Protein AF-A0A960S2S1-F1 (afdb_monomer)

Radius of gyration: 16.64 Å; Cα contacts (8 Å, |Δi|>4): 24; chains: 1; bounding box: 41×27×41 Å

pLDDT: mean 89.81, std 8.43, range [49.28, 97.81]

Foldseek 3Di:
DPCVVVLCCLVVDPPQCSVVVNDCVVVVVLVVQLCVQCVVVVDDPDPVRSVVSSVVSVVV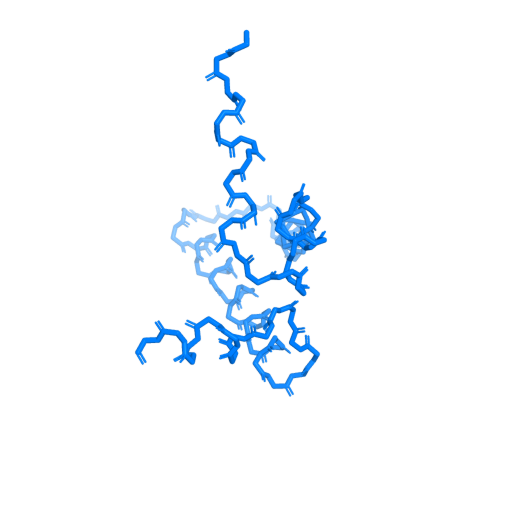VVCCLVPHVPPDDCVVVVVVD

Solvent-accessible surface area (backbone atoms only — not comparable to full-atom values): 5067 Å² total; per-residue (Å²): 137,86,60,59,67,72,69,52,52,48,71,80,49,61,78,90,45,33,79,59,66,74,42,64,62,63,60,52,52,51,53,50,50,51,56,58,68,47,57,79,53,85,70,66,98,42,71,68,61,48,48,54,53,53,52,52,54,51,50,54,55,48,50,44,32,73,76,56,75,55,83,70,80,60,63,77,72,61,66,81,106

Sequence (81 aa):
EENIDEGLTVYQFPKEHWKKIRTSNGAERVNREIKRRTRVAVLFPNAESALRLVTGIIIEIHEEWITGRRYLDMNPLLRDK

Structure (mmCIF, N/CA/C/O backbone):
data_AF-A0A960S2S1-F1
#
_entry.id   AF-A0A960S2S1-F1
#
loop_
_atom_site.group_PDB
_atom_site.id
_atom_site.type_symbol
_atom_site.label_atom_id
_atom_site.label_alt_id
_atom_site.label_comp_id
_atom_site.label_asym_id
_atom_site.label_entity_id
_atom_site.label_seq_id
_atom_site.pdbx_PDB_ins_code
_atom_site.Cartn_x
_atom_site.Cartn_y
_atom_site.Cartn_z
_atom_site.occupancy
_atom_site.B_iso_or_equiv
_atom_site.auth_seq_id
_atom_site.auth_comp_id
_atom_site.auth_asym_id
_atom_site.auth_atom_id
_atom_site.pdbx_PDB_model_num
ATOM 1 N N . GLU A 1 1 ? 29.416 -0.381 5.119 1.00 60.38 1 GLU A N 1
ATOM 2 C CA . GLU A 1 1 ? 28.854 -0.688 3.788 1.00 60.38 1 GLU A CA 1
ATOM 3 C C . GLU A 1 1 ? 28.291 -2.104 3.783 1.00 60.38 1 GLU A C 1
ATOM 5 O O . GLU A 1 1 ? 28.815 -2.975 3.116 1.00 60.38 1 GLU A O 1
ATOM 10 N N . GLU A 1 2 ? 27.256 -2.366 4.582 1.00 80.62 2 GLU A N 1
ATOM 11 C CA . GLU A 1 2 ? 26.701 -3.729 4.692 1.00 80.62 2 GLU A CA 1
ATOM 12 C C . GLU A 1 2 ? 25.429 -3.920 3.863 1.00 80.62 2 GLU A C 1
ATOM 14 O O . GLU A 1 2 ? 25.088 -5.046 3.560 1.00 80.62 2 GLU A O 1
ATOM 19 N N . ASN A 1 3 ? 24.753 -2.829 3.473 1.00 81.81 3 ASN A N 1
ATOM 20 C CA . ASN A 1 3 ? 23.452 -2.876 2.791 1.00 81.81 3 ASN A CA 1
ATOM 21 C C . ASN A 1 3 ? 23.511 -2.473 1.300 1.00 81.81 3 ASN A C 1
ATOM 23 O O . ASN A 1 3 ? 22.534 -1.971 0.734 1.00 81.81 3 ASN A O 1
ATOM 27 N N . ILE A 1 4 ? 24.691 -2.558 0.675 1.00 83.38 4 ILE A N 1
ATOM 28 C CA . ILE A 1 4 ? 24.860 -2.148 -0.729 1.00 83.38 4 ILE A CA 1
ATOM 29 C C . ILE A 1 4 ? 24.038 -3.062 -1.639 1.00 83.38 4 ILE A C 1
ATOM 31 O O . ILE A 1 4 ? 23.307 -2.569 -2.497 1.00 83.38 4 ILE A O 1
ATOM 35 N N . ASP A 1 5 ? 24.125 -4.372 -1.425 1.00 84.38 5 ASP A N 1
ATOM 36 C CA . ASP A 1 5 ? 23.467 -5.369 -2.266 1.00 84.38 5 ASP A CA 1
ATOM 37 C C . ASP A 1 5 ? 21.937 -5.230 -2.206 1.00 84.38 5 ASP A C 1
ATOM 39 O O . ASP A 1 5 ? 21.263 -5.230 -3.241 1.00 84.38 5 ASP A O 1
ATOM 43 N N . GLU A 1 6 ? 21.383 -4.977 -1.019 1.00 85.62 6 GLU A N 1
ATOM 44 C CA . GLU A 1 6 ? 19.966 -4.681 -0.807 1.00 85.62 6 GLU A CA 1
ATOM 45 C C . GLU A 1 6 ? 19.547 -3.409 -1.548 1.00 85.62 6 GLU A C 1
ATOM 47 O O . GLU A 1 6 ? 18.492 -3.386 -2.183 1.00 85.62 6 GLU A O 1
ATOM 52 N N . GLY A 1 7 ? 20.378 -2.363 -1.537 1.00 83.69 7 GLY A N 1
ATOM 53 C CA . GLY A 1 7 ? 20.117 -1.117 -2.263 1.00 83.69 7 GLY A CA 1
ATOM 54 C C . GLY A 1 7 ? 20.086 -1.278 -3.789 1.00 83.69 7 GLY A C 1
ATOM 55 O O . GLY A 1 7 ? 19.405 -0.512 -4.479 1.00 83.69 7 GLY A O 1
ATOM 56 N N . LEU A 1 8 ? 20.783 -2.282 -4.327 1.00 89.81 8 LEU A N 1
ATOM 57 C CA . LEU A 1 8 ? 20.873 -2.554 -5.764 1.00 89.81 8 LEU A CA 1
ATOM 58 C C . LEU A 1 8 ? 19.783 -3.510 -6.280 1.00 89.81 8 LEU A C 1
ATOM 60 O O . LEU A 1 8 ? 19.596 -3.612 -7.494 1.00 89.81 8 LEU A O 1
ATOM 64 N N . THR A 1 9 ? 18.999 -4.150 -5.404 1.00 90.62 9 THR A N 1
ATOM 65 C CA . THR A 1 9 ? 17.906 -5.066 -5.807 1.00 90.62 9 THR A CA 1
ATOM 66 C C . THR A 1 9 ? 16.878 -4.434 -6.748 1.00 90.62 9 THR A C 1
ATOM 68 O O . THR A 1 9 ? 16.263 -5.135 -7.549 1.00 90.62 9 THR A O 1
ATOM 71 N N . VAL A 1 10 ? 16.729 -3.104 -6.741 1.00 91.19 10 VAL A N 1
ATOM 72 C CA . VAL A 1 10 ? 15.845 -2.386 -7.675 1.00 91.19 10 VAL A CA 1
ATOM 73 C C . VAL A 1 10 ? 16.150 -2.687 -9.148 1.00 91.19 10 VAL A C 1
ATOM 75 O O . VAL A 1 10 ? 15.235 -2.682 -9.973 1.00 91.19 10 VAL A O 1
ATOM 78 N N . TYR A 1 11 ? 17.405 -2.995 -9.481 1.00 91.31 11 TYR A N 1
ATOM 79 C CA . TYR A 1 11 ? 17.829 -3.283 -10.851 1.00 91.31 11 TYR A CA 1
ATOM 80 C C . TYR A 1 11 ? 17.376 -4.656 -11.365 1.00 91.31 11 TYR A C 1
ATOM 82 O O . TYR A 1 11 ? 17.450 -4.894 -12.567 1.00 91.31 11 TYR A O 1
ATOM 90 N N . GLN A 1 12 ? 16.856 -5.526 -10.492 1.00 91.31 12 GLN A N 1
ATOM 91 C CA . GLN A 1 12 ? 16.251 -6.808 -10.875 1.00 91.31 12 GLN A CA 1
ATOM 92 C C . GLN A 1 12 ? 14.841 -6.647 -11.469 1.00 91.31 12 GLN A C 1
ATOM 94 O O . GLN A 1 12 ? 14.304 -7.582 -12.055 1.00 91.31 12 GLN A O 1
ATOM 99 N N . PHE A 1 13 ? 14.227 -5.469 -11.330 1.00 90.75 13 PHE A N 1
ATOM 100 C CA . PHE A 1 13 ? 12.909 -5.172 -11.890 1.00 90.75 13 PHE A CA 1
ATOM 101 C C . PHE A 1 13 ? 13.026 -4.551 -13.296 1.00 90.75 13 PHE A C 1
ATOM 103 O O . PHE A 1 13 ? 14.077 -4.019 -13.653 1.00 90.75 13 PHE A O 1
ATOM 110 N N . PRO A 1 14 ? 11.945 -4.524 -14.094 1.00 92.88 14 PRO A N 1
ATOM 111 C CA . PRO A 1 14 ? 11.887 -3.772 -15.345 1.00 92.88 14 PRO A CA 1
ATOM 112 C C . PRO A 1 14 ? 12.254 -2.295 -15.145 1.00 92.88 14 PRO A C 1
ATOM 114 O O . PRO A 1 14 ? 11.848 -1.671 -14.159 1.00 92.88 14 PRO A O 1
ATOM 117 N N . LYS A 1 15 ? 12.979 -1.703 -16.106 1.00 91.31 15 LYS A N 1
ATOM 118 C CA . LYS A 1 15 ? 13.453 -0.301 -16.042 1.00 91.31 15 LYS A CA 1
ATOM 119 C C . LYS A 1 15 ? 12.337 0.709 -15.766 1.00 91.31 15 LYS A C 1
ATOM 121 O O . LYS A 1 15 ? 12.543 1.700 -15.067 1.00 91.31 15 LYS A O 1
ATOM 126 N N . GLU A 1 16 ? 11.144 0.432 -16.278 1.00 90.81 16 GLU A N 1
ATOM 127 C CA . GLU A 1 16 ? 9.930 1.234 -16.091 1.00 90.81 16 GLU A CA 1
ATOM 128 C C . GLU A 1 16 ? 9.523 1.358 -14.610 1.00 90.81 16 GLU A C 1
ATOM 130 O O . GLU A 1 16 ? 8.881 2.335 -14.211 1.00 90.81 16 GLU A O 1
ATOM 135 N N . HIS A 1 17 ? 9.924 0.400 -13.769 1.00 91.75 17 HIS A N 1
ATOM 136 C CA . HIS A 1 17 ? 9.571 0.341 -12.350 1.00 91.75 17 HIS A CA 1
ATOM 137 C C . HIS A 1 17 ? 10.605 0.977 -11.428 1.00 91.75 17 HIS A C 1
ATOM 139 O O . HIS A 1 17 ? 10.249 1.395 -10.321 1.00 91.75 17 HIS A O 1
ATOM 145 N N . TRP A 1 18 ? 11.856 1.126 -11.870 1.00 92.88 18 TRP A N 1
ATOM 146 C CA . TRP A 1 18 ? 12.966 1.559 -11.014 1.00 92.88 18 TRP A CA 1
ATOM 147 C C . TRP A 1 18 ? 12.674 2.864 -10.282 1.00 92.88 18 TRP A C 1
ATOM 149 O O . TRP A 1 18 ? 12.895 2.968 -9.079 1.00 92.88 18 TRP A O 1
ATOM 159 N N . LYS A 1 19 ? 12.107 3.860 -10.976 1.00 90.25 19 LYS A N 1
ATOM 160 C CA . LYS A 1 19 ? 11.801 5.170 -10.378 1.00 90.25 19 LYS A CA 1
ATOM 161 C C . LYS A 1 19 ? 10.825 5.068 -9.202 1.00 90.25 19 LYS A C 1
ATOM 163 O O . LYS A 1 19 ? 10.930 5.868 -8.277 1.00 90.25 19 LYS A O 1
ATOM 168 N N . LYS A 1 20 ? 9.878 4.129 -9.253 1.00 90.12 20 LYS A N 1
ATOM 169 C CA . LYS A 1 20 ? 8.855 3.942 -8.217 1.00 90.12 20 LYS A CA 1
ATOM 170 C C . LYS A 1 20 ? 9.369 3.058 -7.081 1.00 90.12 20 LYS A C 1
ATOM 172 O O . LYS A 1 20 ? 9.137 3.399 -5.929 1.00 90.12 20 LYS A O 1
ATOM 177 N N . ILE A 1 21 ? 10.110 1.994 -7.404 1.00 91.19 21 ILE A N 1
ATOM 178 C CA . ILE A 1 21 ? 10.651 1.030 -6.430 1.00 91.19 21 ILE A CA 1
ATOM 179 C C . ILE A 1 21 ? 11.824 1.614 -5.631 1.00 91.19 21 ILE A C 1
ATOM 181 O O . ILE A 1 21 ? 11.906 1.392 -4.430 1.00 91.19 21 ILE A O 1
ATOM 185 N N . ARG A 1 22 ? 12.692 2.434 -6.243 1.00 90.75 22 ARG A N 1
ATOM 186 C CA . ARG A 1 22 ? 13.871 3.015 -5.566 1.00 90.75 22 ARG A CA 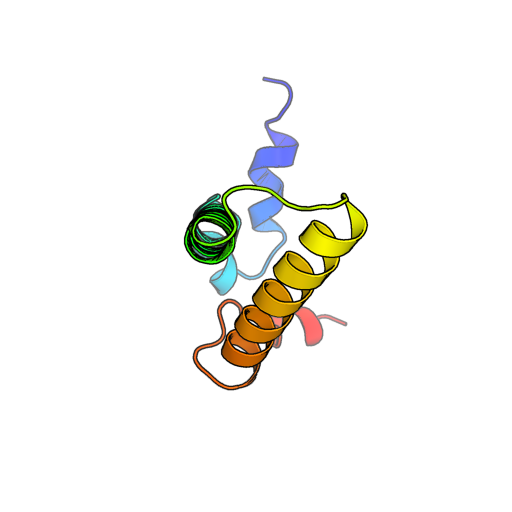1
ATOM 187 C C . ARG A 1 22 ? 13.549 4.010 -4.440 1.00 90.75 22 ARG A C 1
ATOM 189 O O . ARG A 1 22 ? 14.467 4.576 -3.857 1.00 90.75 22 ARG A O 1
ATOM 196 N N . THR A 1 23 ? 12.277 4.346 -4.221 1.00 89.69 23 THR A N 1
ATOM 197 C CA . THR A 1 23 ? 11.858 5.374 -3.257 1.00 89.69 23 THR A CA 1
ATOM 198 C C . THR A 1 23 ? 10.746 4.861 -2.355 1.00 89.69 23 THR A C 1
ATOM 200 O O . THR A 1 23 ? 9.869 4.129 -2.805 1.00 89.69 23 THR A O 1
ATOM 203 N N . SER A 1 24 ? 10.691 5.359 -1.123 1.00 91.88 24 SER A N 1
ATOM 204 C CA . SER A 1 24 ? 9.616 5.101 -0.156 1.00 91.88 24 SER A CA 1
ATOM 205 C C . SER A 1 24 ? 8.300 5.833 -0.463 1.00 91.88 24 SER A C 1
ATOM 207 O O . SER A 1 24 ? 7.309 5.622 0.234 1.00 91.88 24 SER A O 1
ATOM 209 N N . ASN A 1 25 ? 8.242 6.656 -1.519 1.00 91.25 25 ASN A N 1
ATOM 210 C CA . ASN A 1 25 ? 7.105 7.530 -1.842 1.00 91.25 25 ASN A CA 1
ATOM 211 C C . ASN A 1 25 ? 5.749 6.804 -1.880 1.00 91.25 25 ASN A C 1
ATOM 213 O O . ASN A 1 25 ? 4.734 7.356 -1.452 1.00 91.25 25 ASN A O 1
ATOM 217 N N . GLY A 1 26 ? 5.712 5.579 -2.415 1.00 90.94 26 GLY A N 1
ATOM 218 C CA . GLY A 1 26 ? 4.495 4.765 -2.461 1.00 90.94 26 GLY A CA 1
ATOM 219 C C . GLY A 1 26 ? 3.982 4.429 -1.061 1.00 90.94 26 GLY A C 1
ATOM 220 O O . GLY A 1 26 ? 2.836 4.741 -0.734 1.00 90.94 26 GLY A O 1
ATOM 221 N N . ALA A 1 27 ? 4.856 3.871 -0.222 1.00 92.88 27 ALA A N 1
ATOM 222 C CA . ALA A 1 27 ? 4.546 3.514 1.160 1.00 92.88 27 ALA A CA 1
ATOM 223 C C . ALA A 1 27 ? 4.210 4.748 2.010 1.00 92.88 27 ALA A C 1
ATOM 225 O O . ALA A 1 27 ? 3.232 4.744 2.754 1.00 92.88 27 ALA A O 1
ATOM 226 N N . GLU A 1 28 ? 4.956 5.843 1.860 1.00 96.12 28 GLU A N 1
ATOM 227 C CA . GLU A 1 28 ? 4.683 7.101 2.560 1.00 96.12 28 GLU A CA 1
ATOM 228 C C . GLU A 1 28 ? 3.314 7.684 2.207 1.00 96.12 28 GLU A C 1
ATOM 230 O O . GLU A 1 28 ? 2.606 8.170 3.092 1.00 96.12 28 GLU A O 1
ATOM 235 N N . ARG A 1 29 ? 2.911 7.620 0.931 1.00 94.06 29 ARG A N 1
ATOM 236 C CA . ARG A 1 29 ? 1.586 8.079 0.494 1.00 94.06 29 ARG A CA 1
ATOM 237 C C . ARG A 1 29 ? 0.471 7.239 1.116 1.00 94.06 29 ARG A C 1
ATOM 239 O O . ARG A 1 29 ? -0.489 7.819 1.614 1.00 94.06 29 ARG A O 1
ATOM 246 N N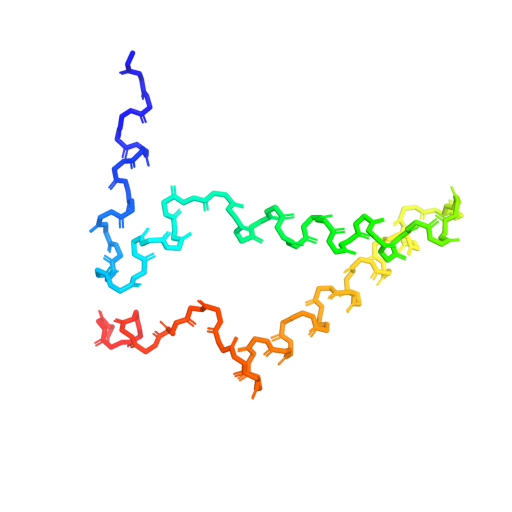 . VAL A 1 30 ? 0.617 5.912 1.134 1.00 95.06 30 VAL A N 1
ATOM 247 C CA . VAL A 1 30 ? -0.344 5.002 1.784 1.00 95.06 30 VAL A CA 1
ATOM 248 C C . VAL A 1 30 ? -0.415 5.275 3.289 1.00 95.06 30 VAL A C 1
ATOM 250 O O . VAL A 1 30 ? -1.499 5.495 3.823 1.00 95.06 30 VAL A O 1
ATOM 253 N N . ASN A 1 31 ? 0.730 5.379 3.967 1.00 96.50 31 ASN A N 1
ATOM 254 C CA . ASN A 1 31 ? 0.795 5.681 5.399 1.00 96.50 31 ASN A CA 1
ATOM 255 C C . ASN A 1 31 ? 0.164 7.033 5.745 1.00 96.50 31 ASN A C 1
ATOM 257 O O . ASN A 1 31 ? -0.499 7.168 6.775 1.00 96.50 31 ASN A O 1
ATOM 261 N N . ARG A 1 32 ? 0.350 8.046 4.892 1.00 96.62 32 ARG A N 1
ATOM 262 C CA . ARG A 1 32 ? -0.291 9.355 5.052 1.00 96.62 32 ARG A CA 1
ATOM 263 C C . ARG A 1 32 ? -1.809 9.243 4.952 1.00 96.62 32 ARG A C 1
ATOM 265 O O . ARG A 1 32 ? -2.502 9.873 5.746 1.00 96.62 32 ARG A O 1
ATOM 272 N N . GLU A 1 33 ? -2.313 8.439 4.022 1.00 95.50 33 GLU A N 1
ATOM 273 C CA . GLU A 1 33 ? -3.751 8.264 3.830 1.00 95.50 33 GLU A CA 1
ATOM 274 C C . GLU A 1 33 ? -4.402 7.479 4.970 1.00 95.50 33 GLU A C 1
ATOM 276 O O . GLU A 1 33 ? -5.443 7.902 5.477 1.00 95.50 33 GLU A O 1
ATOM 281 N N . ILE A 1 34 ? -3.741 6.424 5.456 1.00 95.94 34 ILE A N 1
ATOM 282 C CA . ILE A 1 34 ? -4.148 5.715 6.675 1.00 95.94 34 ILE A CA 1
ATOM 283 C C . ILE A 1 34 ? -4.234 6.709 7.832 1.00 95.94 34 ILE A C 1
ATOM 285 O O . ILE A 1 34 ? -5.309 6.884 8.397 1.00 95.94 34 ILE A O 1
ATOM 289 N N . LYS A 1 35 ? -3.149 7.444 8.122 1.00 95.31 35 LYS A N 1
ATOM 290 C CA . LYS A 1 35 ? -3.123 8.442 9.208 1.00 95.31 35 LYS A CA 1
ATOM 291 C C . LYS A 1 35 ? -4.218 9.498 9.062 1.00 95.31 35 LYS A C 1
ATOM 293 O O . LYS A 1 35 ? -4.800 9.915 10.058 1.00 95.31 35 LYS A O 1
ATOM 298 N N . ARG A 1 36 ? -4.499 9.955 7.837 1.00 95.94 36 ARG A N 1
ATOM 299 C CA . ARG A 1 36 ? -5.535 10.961 7.566 1.00 95.94 36 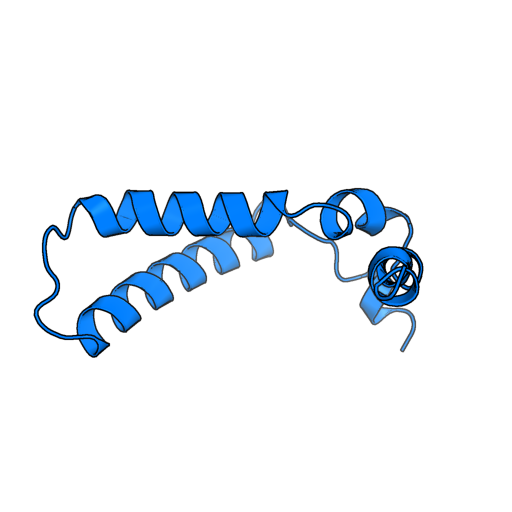AR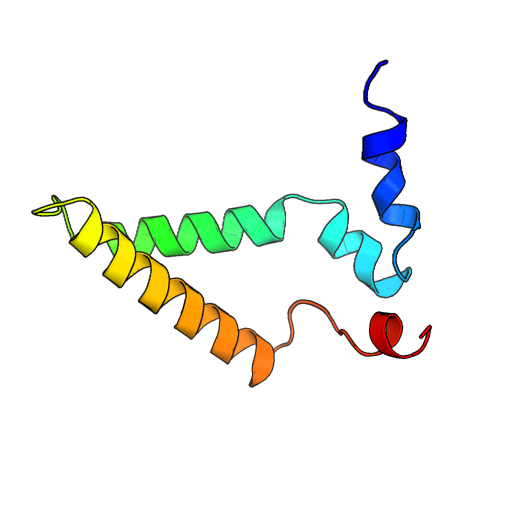G A CA 1
ATOM 300 C C . ARG A 1 36 ? -6.931 10.426 7.878 1.00 95.94 36 ARG A C 1
ATOM 302 O O . ARG A 1 36 ? -7.707 11.135 8.514 1.00 95.94 36 ARG A O 1
ATOM 309 N N . ARG A 1 37 ? -7.252 9.209 7.432 1.00 95.00 37 ARG A N 1
ATOM 310 C CA . ARG A 1 37 ? -8.586 8.607 7.581 1.00 95.00 37 ARG A CA 1
ATOM 311 C C . ARG A 1 37 ? -8.832 8.032 8.969 1.00 95.00 37 ARG A C 1
ATOM 313 O O . ARG A 1 37 ? -9.955 8.101 9.455 1.00 95.00 37 ARG A O 1
ATOM 320 N N . THR A 1 38 ? -7.795 7.554 9.651 1.00 94.94 38 THR A N 1
ATOM 321 C CA . THR A 1 38 ? -7.909 7.144 11.055 1.00 94.94 38 THR A CA 1
ATOM 322 C C . THR A 1 38 ? -7.977 8.336 12.006 1.00 94.94 38 THR A C 1
ATOM 324 O O . THR A 1 38 ? -8.447 8.166 13.120 1.00 94.94 38 THR A O 1
ATOM 327 N N . ARG A 1 39 ? -7.582 9.553 11.589 1.00 92.88 39 ARG A N 1
ATOM 328 C CA . ARG A 1 39 ? -7.591 10.755 12.450 1.00 92.88 39 ARG A CA 1
ATOM 329 C C . ARG A 1 39 ? -8.964 11.086 13.041 1.00 92.88 39 ARG A C 1
ATOM 331 O O . ARG A 1 39 ? -9.028 11.710 14.093 1.00 92.88 39 ARG A O 1
ATOM 338 N N . VAL A 1 40 ? -10.048 10.711 12.359 1.00 89.81 40 VAL A N 1
ATOM 339 C CA . VAL A 1 40 ? -11.422 10.947 12.841 1.00 89.81 40 VAL A CA 1
ATOM 340 C C . VAL A 1 40 ? -11.760 10.048 14.034 1.00 89.81 40 VAL A C 1
ATOM 342 O O . VAL A 1 40 ? -12.539 10.430 14.901 1.00 89.81 40 VAL A O 1
ATOM 345 N N . ALA A 1 41 ? -11.143 8.867 14.090 1.00 85.19 41 ALA A N 1
ATOM 346 C CA . ALA A 1 41 ? -11.237 7.936 15.196 1.00 85.19 41 ALA A CA 1
ATOM 347 C C . ALA A 1 41 ? -10.144 8.295 16.214 1.00 85.19 41 ALA A C 1
ATOM 349 O O . ALA A 1 41 ? -9.020 7.807 16.151 1.00 85.19 41 ALA A O 1
ATOM 350 N N . VAL A 1 42 ? -10.473 9.203 17.136 1.00 86.12 42 VAL A N 1
ATOM 351 C CA . VAL A 1 42 ? -9.557 9.678 18.193 1.00 86.12 42 VAL A CA 1
ATOM 352 C C . VAL A 1 42 ? -9.051 8.522 19.072 1.00 86.12 42 VAL A C 1
ATOM 354 O O . VAL A 1 42 ? -7.906 8.540 19.516 1.00 86.12 42 VAL A O 1
ATOM 357 N N . LEU A 1 43 ? -9.887 7.503 19.292 1.00 92.88 43 LEU A N 1
ATOM 358 C CA . LEU A 1 43 ? -9.559 6.280 20.021 1.00 92.88 43 LEU A CA 1
ATOM 359 C C . LEU A 1 43 ? -10.286 5.093 19.378 1.00 92.88 43 LEU A C 1
ATOM 361 O O . LEU A 1 43 ? -11.447 5.214 18.987 1.00 92.88 43 LEU A O 1
ATOM 365 N N . PHE A 1 44 ? -9.622 3.938 19.318 1.00 95.25 44 PHE A N 1
ATOM 366 C CA . PHE A 1 44 ? -10.256 2.681 18.927 1.00 95.25 44 PHE A CA 1
ATOM 367 C C . PHE A 1 44 ? -10.603 1.847 20.165 1.00 95.25 44 PHE A C 1
ATOM 369 O O . PHE A 1 44 ? -9.785 1.761 21.081 1.00 95.25 44 PHE A O 1
ATOM 376 N N . PRO A 1 45 ? -11.772 1.184 20.190 1.00 94.69 45 PRO A N 1
ATOM 377 C CA . PRO A 1 45 ? -12.193 0.368 21.330 1.00 94.69 45 PRO A CA 1
ATOM 378 C C . PRO A 1 45 ? -11.354 -0.909 21.506 1.00 94.69 45 PRO A C 1
ATOM 380 O O . PRO A 1 45 ? -11.299 -1.461 22.599 1.00 94.69 45 PRO A O 1
ATOM 383 N N . ASN A 1 46 ? -10.718 -1.404 20.439 1.00 96.12 46 ASN A N 1
ATOM 384 C CA . ASN A 1 46 ? -9.778 -2.528 20.451 1.00 96.12 46 ASN A CA 1
ATOM 385 C C . ASN A 1 46 ? -8.949 -2.552 19.151 1.00 96.12 46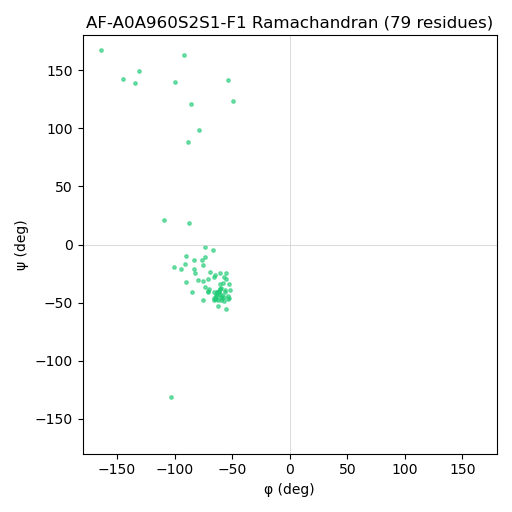 ASN A C 1
ATOM 387 O O . ASN A 1 46 ? -9.291 -1.881 18.171 1.00 96.12 46 ASN A O 1
ATOM 391 N N . ALA A 1 47 ? -7.877 -3.352 19.134 1.00 96.81 47 ALA A N 1
ATOM 392 C CA . ALA A 1 47 ? -6.991 -3.505 17.975 1.00 96.81 47 ALA A CA 1
ATOM 393 C C . ALA A 1 47 ? -7.722 -4.043 16.731 1.00 96.81 47 ALA A C 1
ATOM 395 O O . ALA A 1 47 ? -7.498 -3.567 15.623 1.00 96.81 47 ALA A O 1
ATOM 396 N N . GLU A 1 48 ? -8.657 -4.971 16.928 1.00 97.81 48 GLU A N 1
ATOM 397 C CA . GLU A 1 48 ? -9.522 -5.539 15.888 1.00 97.81 48 GLU A CA 1
ATOM 398 C C . GLU A 1 48 ? -10.328 -4.462 15.136 1.00 97.81 48 GLU A C 1
ATOM 400 O O . GLU A 1 48 ? -10.452 -4.493 13.915 1.00 97.81 48 GLU A O 1
ATOM 405 N N . SER A 1 49 ? -10.851 -3.461 15.845 1.00 95.50 49 SER A N 1
ATOM 406 C CA . SER A 1 49 ? -11.617 -2.362 15.243 1.00 95.50 49 SER A CA 1
ATOM 407 C C . SER A 1 49 ? -10.729 -1.428 14.422 1.00 95.50 49 SER A C 1
ATOM 409 O O . SER A 1 49 ? -11.136 -0.990 13.346 1.00 95.50 49 SER A O 1
ATOM 411 N N . ALA A 1 50 ? -9.506 -1.161 14.892 1.00 95.12 50 ALA A N 1
ATOM 412 C CA . ALA A 1 50 ? -8.516 -0.414 14.119 1.00 95.12 50 ALA A CA 1
ATOM 413 C C . ALA A 1 50 ? -8.114 -1.179 12.851 1.00 95.12 50 ALA A C 1
ATOM 415 O O . ALA A 1 50 ? -8.097 -0.600 11.765 1.00 95.12 50 ALA A O 1
ATOM 416 N N . LEU A 1 51 ? -7.862 -2.487 12.979 1.00 97.00 51 LEU A N 1
ATOM 417 C CA . LEU A 1 51 ? -7.512 -3.356 11.861 1.00 97.00 51 LEU A CA 1
ATOM 418 C C . LEU A 1 51 ? -8.597 -3.329 10.781 1.00 97.00 51 LEU A C 1
ATOM 420 O O . LEU A 1 51 ? -8.277 -3.062 9.629 1.00 97.00 51 LEU A O 1
ATOM 424 N N . ARG A 1 52 ? -9.877 -3.493 11.148 1.00 96.62 52 ARG A N 1
ATOM 425 C CA . ARG A 1 52 ? -11.005 -3.427 10.198 1.00 96.62 52 ARG A CA 1
ATOM 426 C C . ARG A 1 52 ? -11.016 -2.133 9.386 1.00 96.62 52 ARG A C 1
ATOM 428 O O . ARG A 1 52 ? -11.163 -2.182 8.167 1.00 96.62 52 ARG A O 1
ATOM 435 N N . LEU A 1 53 ? -10.839 -0.986 10.046 1.00 95.25 53 LEU A N 1
ATOM 436 C CA . LEU A 1 53 ? -10.827 0.305 9.358 1.00 95.25 53 LEU A CA 1
ATOM 437 C C . LEU A 1 53 ? -9.630 0.423 8.408 1.00 95.25 53 LEU A C 1
ATOM 439 O O . LEU A 1 53 ? -9.802 0.812 7.255 1.00 95.25 53 LEU A O 1
ATOM 443 N N . VAL A 1 54 ? -8.424 0.078 8.869 1.00 96.44 54 VAL A N 1
ATOM 444 C CA . VAL A 1 54 ? -7.216 0.140 8.031 1.00 96.44 54 VAL A CA 1
ATOM 445 C C . VAL A 1 54 ? -7.330 -0.806 6.838 1.00 96.44 54 VAL A C 1
ATOM 447 O O . VAL A 1 54 ? -7.011 -0.402 5.723 1.00 96.44 54 VAL A O 1
ATOM 450 N N . THR A 1 55 ? -7.842 -2.021 7.033 1.00 97.75 55 THR A N 1
ATOM 451 C CA . THR A 1 55 ? -8.102 -2.969 5.944 1.00 97.75 55 THR A CA 1
ATOM 452 C C . THR A 1 55 ? -9.063 -2.383 4.914 1.00 97.75 55 THR A C 1
ATOM 454 O O . THR A 1 55 ? -8.757 -2.435 3.727 1.00 97.75 55 THR A O 1
ATOM 457 N N . GLY A 1 56 ? -10.169 -1.763 5.341 1.00 97.50 56 GLY A N 1
ATOM 458 C CA . GLY A 1 56 ? -11.094 -1.084 4.426 1.00 97.50 56 GLY A CA 1
ATOM 459 C C . GLY A 1 56 ? -10.410 0.007 3.596 1.00 97.50 56 GLY A C 1
ATOM 460 O O . GLY A 1 56 ? -10.546 0.034 2.377 1.00 97.50 56 GLY A O 1
ATOM 461 N N . ILE A 1 57 ? -9.579 0.842 4.231 1.00 95.94 57 ILE A N 1
ATOM 462 C CA . ILE A 1 57 ? -8.806 1.888 3.539 1.00 95.94 57 ILE A CA 1
ATOM 463 C C . ILE A 1 57 ? -7.856 1.286 2.495 1.00 95.94 57 ILE A C 1
ATOM 465 O O . ILE A 1 57 ? -7.744 1.808 1.388 1.00 95.94 57 ILE A O 1
ATOM 469 N N . ILE A 1 58 ? -7.159 0.200 2.836 1.00 96.19 58 ILE A N 1
ATOM 470 C CA . ILE A 1 58 ? -6.245 -0.476 1.907 1.00 96.19 58 ILE A CA 1
ATOM 471 C C . ILE A 1 58 ? -7.002 -1.086 0.727 1.00 96.19 58 ILE A C 1
ATOM 473 O O . ILE A 1 58 ? -6.524 -0.967 -0.399 1.00 96.19 58 ILE A O 1
ATOM 477 N N . ILE A 1 59 ? -8.171 -1.688 0.964 1.00 96.75 59 ILE A N 1
ATOM 478 C CA . ILE A 1 59 ? -9.027 -2.224 -0.103 1.00 96.75 59 ILE A CA 1
ATOM 479 C C . ILE A 1 59 ? -9.426 -1.105 -1.065 1.00 96.75 59 ILE A C 1
ATOM 481 O O . ILE A 1 59 ? -9.236 -1.250 -2.266 1.00 96.75 59 ILE A O 1
ATOM 485 N N . GLU A 1 60 ? -9.887 0.042 -0.565 1.00 94.62 60 GLU A N 1
ATOM 486 C CA . GLU A 1 60 ? -10.249 1.172 -1.430 1.00 94.62 60 GLU A CA 1
ATOM 487 C C . GLU A 1 60 ? -9.062 1.675 -2.270 1.00 94.62 60 GLU A C 1
ATOM 489 O O . GLU A 1 60 ? -9.190 1.870 -3.478 1.00 94.62 60 GLU A O 1
ATOM 494 N N . ILE A 1 61 ? -7.879 1.829 -1.662 1.00 93.50 61 ILE A N 1
ATOM 495 C CA . ILE A 1 61 ? -6.656 2.221 -2.386 1.00 93.50 61 ILE A CA 1
ATOM 496 C C . ILE A 1 61 ? -6.290 1.178 -3.452 1.00 93.50 61 ILE A C 1
ATOM 498 O O . ILE A 1 61 ? -5.837 1.533 -4.542 1.00 93.50 61 ILE A O 1
ATOM 502 N N . HIS A 1 62 ? -6.449 -0.105 -3.132 1.00 92.69 62 HIS A N 1
ATOM 503 C CA . HIS A 1 62 ? -6.173 -1.199 -4.051 1.00 92.69 62 HIS A CA 1
ATOM 504 C C . HIS A 1 62 ? -7.115 -1.168 -5.260 1.00 92.69 62 HIS A C 1
ATOM 506 O O . HIS A 1 62 ? -6.641 -1.212 -6.397 1.00 92.69 62 HIS A O 1
ATOM 512 N N . GLU A 1 63 ? -8.416 -1.001 -5.026 1.00 93.31 63 GLU A N 1
ATOM 513 C CA . GLU A 1 63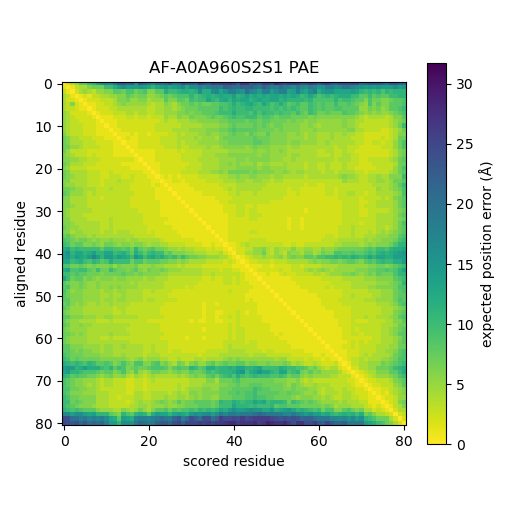 ? -9.423 -0.861 -6.082 1.00 93.31 63 GLU A CA 1
ATOM 514 C C . GLU A 1 63 ? -9.122 0.334 -6.995 1.00 93.31 63 GLU A C 1
ATOM 516 O O . GLU A 1 63 ? -9.148 0.201 -8.221 1.00 93.31 63 GLU A O 1
ATOM 521 N N . GLU A 1 64 ? -8.732 1.486 -6.436 1.00 91.44 64 GLU A N 1
ATOM 522 C CA . GLU A 1 64 ? -8.301 2.649 -7.227 1.00 91.44 64 GLU A CA 1
ATOM 523 C C . GLU A 1 64 ? -7.091 2.339 -8.122 1.00 91.44 64 GLU A C 1
ATOM 525 O O . GLU A 1 64 ? -6.995 2.846 -9.244 1.00 91.44 64 GLU A O 1
ATOM 530 N N . TRP A 1 65 ? -6.145 1.523 -7.650 1.00 89.75 65 TRP A N 1
ATOM 531 C CA . TRP A 1 65 ? -4.961 1.160 -8.433 1.00 89.75 65 TRP A CA 1
ATOM 532 C C . TRP A 1 65 ? -5.281 0.148 -9.527 1.00 89.75 65 TRP A C 1
ATOM 534 O O . TRP A 1 65 ? -4.626 0.185 -10.566 1.00 89.75 65 TRP A O 1
ATOM 544 N N . ILE A 1 66 ? -6.260 -0.734 -9.324 1.00 88.12 66 ILE A N 1
ATOM 545 C CA . ILE A 1 66 ? -6.686 -1.705 -10.340 1.00 88.12 66 ILE A CA 1
ATOM 546 C C . ILE A 1 66 ? -7.515 -1.026 -11.431 1.00 88.12 66 ILE A C 1
ATOM 548 O O . ILE A 1 66 ? -7.266 -1.253 -12.621 1.00 88.12 66 ILE A O 1
ATOM 552 N N . THR A 1 67 ? -8.493 -0.215 -11.024 1.00 88.25 67 THR A N 1
ATOM 553 C CA . THR A 1 67 ? -9.528 0.347 -11.907 1.00 88.25 67 THR A CA 1
ATOM 554 C C . THR A 1 67 ? -9.137 1.693 -12.514 1.00 88.25 67 THR A C 1
ATOM 556 O O . THR A 1 67 ? -9.526 2.000 -13.640 1.00 88.25 67 THR A O 1
ATOM 559 N N . GLY A 1 68 ? -8.361 2.497 -11.786 1.00 85.44 68 GLY A N 1
ATOM 560 C CA . GLY A 1 68 ? -7.964 3.844 -12.175 1.00 85.44 68 GLY A CA 1
ATOM 561 C C . GLY A 1 68 ? -6.525 3.924 -12.680 1.00 85.44 68 GLY A C 1
ATOM 562 O O . GLY A 1 68 ? -6.074 3.170 -13.546 1.00 85.44 68 GLY A O 1
ATOM 563 N N . ARG A 1 69 ? -5.769 4.896 -12.154 1.00 80.50 69 ARG A N 1
ATOM 564 C CA . ARG A 1 69 ? -4.365 5.089 -12.535 1.00 80.50 69 ARG A CA 1
ATOM 565 C C . ARG A 1 69 ? -3.488 4.073 -11.806 1.00 80.50 69 ARG A C 1
ATOM 567 O O . ARG A 1 69 ? -3.065 4.312 -10.674 1.00 80.50 69 ARG A O 1
ATOM 574 N N . ARG A 1 70 ? -3.153 2.988 -12.505 1.00 85.00 70 ARG A N 1
ATOM 575 C CA . ARG A 1 70 ? -2.227 1.950 -12.030 1.00 85.00 70 ARG A CA 1
ATOM 576 C C . ARG A 1 70 ? -0.929 2.544 -11.496 1.00 85.00 70 ARG A C 1
ATOM 578 O O . ARG A 1 70 ? -0.211 3.269 -12.194 1.00 85.00 70 ARG A O 1
ATOM 585 N N . TYR A 1 71 ? -0.619 2.220 -10.240 1.00 84.69 71 TYR A N 1
ATOM 586 C CA . TYR A 1 71 ? 0.616 2.673 -9.612 1.00 84.69 71 TYR A CA 1
ATOM 587 C C . TYR A 1 71 ? 1.840 1.964 -10.198 1.00 84.69 71 TYR A C 1
ATOM 589 O O . TYR A 1 71 ? 2.830 2.633 -10.466 1.00 84.69 71 TYR A O 1
ATOM 597 N N . LEU A 1 72 ? 1.776 0.663 -10.477 1.00 88.62 72 LEU A N 1
ATOM 598 C CA . LEU A 1 72 ? 2.803 -0.119 -11.180 1.00 88.62 72 LEU A CA 1
ATOM 599 C C . LEU A 1 72 ? 2.108 -0.987 -12.233 1.00 88.62 72 LEU A C 1
ATOM 601 O O . LEU A 1 72 ? 1.022 -1.500 -11.965 1.00 88.62 72 LEU A O 1
ATOM 605 N N . ASP A 1 73 ? 2.693 -1.111 -13.426 1.00 88.25 73 ASP A N 1
ATOM 606 C CA . ASP A 1 73 ? 2.155 -2.017 -14.441 1.00 88.25 73 ASP A CA 1
ATOM 607 C C . ASP A 1 73 ? 2.726 -3.412 -14.204 1.00 88.25 73 ASP A C 1
ATOM 609 O O . ASP A 1 73 ? 3.930 -3.607 -14.214 1.00 88.25 73 ASP A O 1
ATOM 613 N N . MET A 1 74 ? 1.879 -4.407 -13.981 1.00 88.88 74 MET A N 1
ATOM 614 C CA . MET A 1 74 ? 2.363 -5.762 -13.724 1.00 88.88 74 MET A CA 1
ATOM 615 C C . MET A 1 74 ? 2.677 -6.528 -15.012 1.00 88.88 74 MET A C 1
ATOM 617 O O . MET A 1 74 ? 3.347 -7.555 -14.939 1.00 88.88 74 MET A O 1
ATOM 621 N N . ASN A 1 75 ? 2.255 -6.042 -16.187 1.00 89.44 75 ASN A N 1
ATOM 622 C CA . ASN A 1 75 ? 2.469 -6.748 -17.455 1.00 89.44 75 ASN A CA 1
ATOM 623 C C . ASN A 1 75 ? 3.935 -7.138 -17.710 1.00 89.44 75 ASN A C 1
ATOM 625 O O . ASN A 1 75 ? 4.163 -8.291 -18.071 1.00 89.44 75 ASN A O 1
ATOM 629 N N . PRO A 1 76 ? 4.937 -6.260 -17.505 1.00 87.31 76 PRO A N 1
ATOM 630 C CA . PRO A 1 76 ? 6.331 -6.621 -17.753 1.00 87.31 76 PRO A CA 1
ATOM 631 C C . PRO A 1 76 ? 6.846 -7.707 -16.797 1.00 87.31 76 PRO A C 1
ATOM 633 O O . P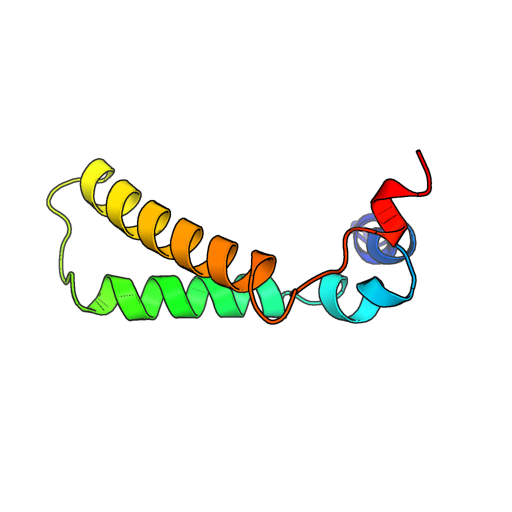RO A 1 76 ? 7.708 -8.485 -17.171 1.00 87.31 76 PRO A O 1
ATOM 636 N N . LEU A 1 77 ? 6.288 -7.803 -15.585 1.00 85.31 77 LEU A N 1
ATOM 637 C CA . LEU A 1 77 ? 6.663 -8.818 -14.590 1.00 85.31 77 LEU A CA 1
ATOM 638 C C . LEU A 1 77 ? 5.980 -10.172 -14.822 1.00 85.31 77 LEU A C 1
ATOM 640 O O . LEU A 1 77 ? 6.464 -11.197 -14.352 1.00 85.31 77 LEU A O 1
ATOM 644 N N . LEU A 1 78 ? 4.830 -10.173 -15.498 1.00 82.50 78 LEU A N 1
ATOM 645 C CA . LEU A 1 78 ? 4.054 -11.379 -15.793 1.00 82.50 78 LEU A CA 1
ATOM 646 C C . LEU A 1 78 ? 4.440 -12.022 -17.132 1.00 82.50 78 LEU A C 1
ATOM 648 O O . LEU A 1 78 ? 4.088 -13.173 -17.356 1.00 82.50 78 LEU A O 1
ATOM 652 N N . ARG A 1 79 ? 5.135 -11.288 -18.013 1.00 67.56 79 ARG A N 1
ATOM 653 C CA . ARG A 1 79 ? 5.591 -11.769 -19.330 1.00 67.56 79 ARG A CA 1
ATOM 654 C C . ARG A 1 79 ? 6.903 -12.558 -19.289 1.00 67.56 79 ARG A C 1
ATOM 656 O O . ARG A 1 79 ? 7.143 -13.325 -20.209 1.00 67.56 79 ARG A O 1
ATOM 663 N N . ASP A 1 80 ? 7.708 -12.386 -18.241 1.00 58.12 80 ASP A N 1
ATOM 664 C CA . ASP A 1 80 ? 8.972 -13.112 -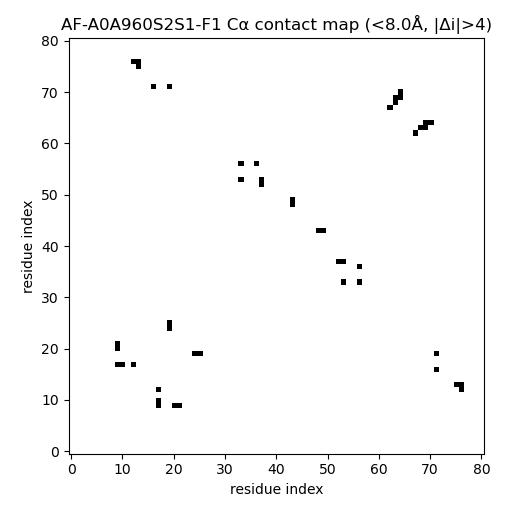18.020 1.00 58.12 80 ASP A CA 1
ATOM 665 C C . ASP A 1 80 ? 8.778 -14.455 -17.270 1.00 58.12 80 ASP A C 1
ATOM 667 O O . ASP A 1 80 ? 9.729 -15.000 -16.707 1.00 58.12 80 ASP A O 1
ATOM 671 N N . LYS A 1 81 ? 7.550 -14.995 -17.236 1.00 49.28 81 LYS A N 1
ATOM 672 C CA . LYS A 1 81 ? 7.227 -16.327 -16.697 1.00 49.28 81 LYS A CA 1
ATOM 673 C C . LYS A 1 81 ? 6.731 -17.277 -17.775 1.00 49.28 81 LYS A C 1
ATOM 675 O O . LYS A 1 81 ? 5.932 -16.826 -18.623 1.00 49.28 81 LYS A O 1
#

Mean predicted aligned error: 5.24 Å

Secondary structure (DSSP, 8-state):
--SHHHHHGGGGS-HHHHHHHTSTHHHHHHHHHHHHHHTT-SS-SSHHHHHHHHHHHHHHHHHHHHHSS-SS--HHHHTT-